Protein AF-A0A924V4E1-F1 (afdb_monomer_lite)

pLDDT: mean 75.74, std 15.15, range [37.22, 96.5]

Foldseek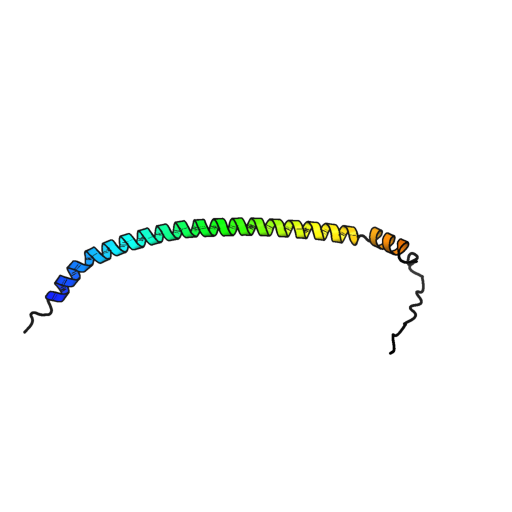 3Di:
DPPPPVVVVVVVVVCVVVVVVVVVVVVVVVVVVVVVVVVVVVVVVV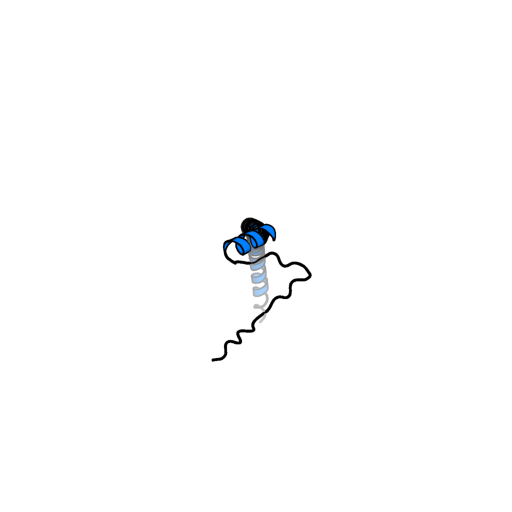VVVVVVVVVVVVVVVVVVVVCVCPPPVNVVVCCVVVPVDDDDDPPDDDPPPPPPPDD

Radius of gyration: 39.57 Å; chains: 1; bounding box: 80×48×100 Å

Sequence (103 aa):
MNSGRSKHSAQARHFKPFISVCFIIFTLFTLVFLKMEERRMSYAVLKLTREFKKVAELKKQKEIQLVKLSRPQFVENIAKGKLTLKRATDKQIIHLSTIVATK

Structure (mmCIF, N/CA/C/O backbone):
data_AF-A0A924V4E1-F1
#
_entry.id   AF-A0A924V4E1-F1
#
loop_
_atom_site.group_PDB
_atom_site.id
_atom_site.type_symbol
_atom_site.label_atom_id
_atom_site.label_alt_id
_atom_site.label_comp_id
_atom_site.label_asym_id
_atom_site.label_entity_id
_atom_site.label_seq_id
_atom_site.pdbx_PDB_ins_code
_atom_site.Cartn_x
_atom_site.Cartn_y
_atom_site.Cartn_z
_atom_site.occupancy
_atom_site.B_iso_or_equiv
_atom_site.auth_seq_id
_atom_site.auth_comp_id
_atom_site.auth_asym_id
_atom_site.auth_atom_id
_atom_site.pdbx_PDB_model_num
ATOM 1 N N . MET A 1 1 ? 51.241 -8.178 -46.356 1.00 47.31 1 MET A N 1
ATOM 2 C CA . MET A 1 1 ? 49.970 -8.580 -45.707 1.00 47.31 1 MET A CA 1
ATOM 3 C C . MET A 1 1 ? 49.581 -7.552 -44.647 1.00 47.31 1 MET A C 1
ATOM 5 O O . MET A 1 1 ? 50.207 -7.548 -43.604 1.00 47.31 1 MET A O 1
ATOM 9 N N . ASN A 1 2 ? 48.620 -6.649 -44.901 1.00 54.19 2 ASN A N 1
ATOM 10 C CA . ASN A 1 2 ? 48.041 -5.790 -43.841 1.00 54.19 2 ASN A CA 1
ATOM 11 C C . ASN A 1 2 ? 46.662 -5.175 -44.195 1.00 54.19 2 ASN A C 1
ATOM 13 O O . ASN A 1 2 ? 46.299 -4.108 -43.714 1.00 54.19 2 ASN A O 1
ATOM 17 N N . SER A 1 3 ? 45.855 -5.840 -45.034 1.00 55.28 3 SER A N 1
ATOM 18 C CA . SER A 1 3 ? 44.558 -5.299 -45.498 1.00 55.28 3 SER A CA 1
ATOM 19 C C . SER A 1 3 ? 43.380 -5.557 -44.527 1.00 55.28 3 SER A C 1
ATOM 21 O O . SER A 1 3 ? 42.323 -4.941 -44.639 1.00 55.28 3 SER A O 1
ATOM 23 N N . GLY A 1 4 ? 43.546 -6.431 -43.525 1.00 58.22 4 GLY A N 1
ATOM 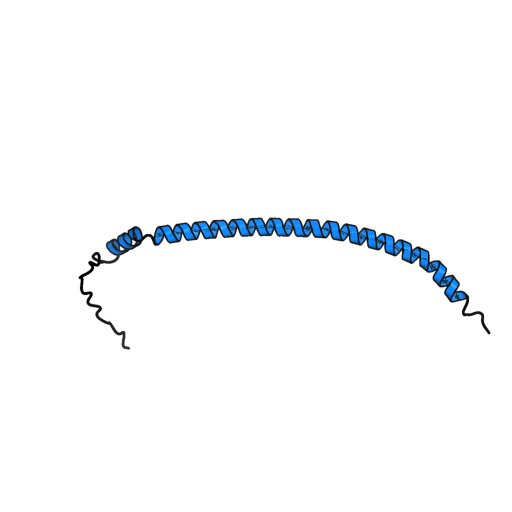24 C CA . GLY A 1 4 ? 42.451 -6.858 -42.638 1.00 58.22 4 GLY A CA 1
ATOM 25 C C . GLY A 1 4 ? 42.055 -5.872 -41.528 1.00 58.22 4 GLY A C 1
ATOM 26 O O . GLY A 1 4 ? 40.909 -5.880 -41.086 1.00 58.22 4 GLY A O 1
ATOM 27 N N . ARG A 1 5 ? 42.960 -4.987 -41.084 1.00 57.41 5 ARG A N 1
ATOM 28 C CA . ARG A 1 5 ? 42.734 -4.139 -39.891 1.00 57.41 5 ARG A CA 1
ATOM 29 C C . ARG A 1 5 ? 41.873 -2.896 -40.166 1.00 57.41 5 ARG A C 1
ATOM 31 O O . ARG A 1 5 ? 41.203 -2.400 -39.268 1.00 57.41 5 ARG A O 1
ATOM 38 N N . SER A 1 6 ? 41.843 -2.424 -41.414 1.00 53.38 6 SER A N 1
ATOM 39 C CA . SER A 1 6 ? 41.045 -1.262 -41.844 1.00 53.38 6 SER A CA 1
ATOM 40 C C . SER A 1 6 ? 39.545 -1.572 -41.975 1.00 53.38 6 SER A C 1
ATOM 42 O O . SER A 1 6 ? 38.714 -0.691 -41.751 1.00 53.38 6 SER A O 1
ATOM 44 N N . LYS A 1 7 ? 39.175 -2.823 -42.282 1.00 55.81 7 LYS A N 1
ATOM 45 C CA . LYS A 1 7 ? 37.768 -3.203 -42.496 1.00 55.81 7 LYS A CA 1
ATOM 46 C C . LYS A 1 7 ? 36.947 -3.144 -41.201 1.00 55.81 7 LYS A C 1
ATOM 48 O O . LYS A 1 7 ? 35.825 -2.645 -41.211 1.00 55.81 7 LYS A O 1
ATOM 53 N N . HIS A 1 8 ? 37.536 -3.530 -40.067 1.00 57.47 8 HIS A N 1
ATOM 54 C CA . HIS A 1 8 ? 36.865 -3.483 -38.760 1.00 57.47 8 HIS A CA 1
ATOM 55 C C . HIS A 1 8 ? 36.517 -2.057 -38.294 1.00 57.47 8 HIS A C 1
ATOM 57 O O . HIS A 1 8 ? 35.459 -1.849 -37.702 1.00 57.47 8 HIS A O 1
ATOM 63 N N . SER A 1 9 ? 37.361 -1.057 -38.579 1.00 58.62 9 SER A N 1
ATOM 64 C CA . SER A 1 9 ? 37.098 0.338 -38.186 1.00 58.62 9 SER A CA 1
ATOM 65 C C . SER A 1 9 ? 36.083 1.040 -39.099 1.00 58.62 9 SER A C 1
ATOM 67 O O . SER A 1 9 ? 35.391 1.964 -38.664 1.00 58.62 9 SER A O 1
ATOM 69 N N . ALA A 1 10 ? 35.952 0.599 -40.355 1.00 59.56 10 ALA A N 1
ATOM 70 C CA . ALA A 1 10 ? 34.868 1.015 -41.244 1.00 59.56 10 ALA A CA 1
ATOM 71 C C . ALA A 1 10 ? 33.521 0.414 -40.803 1.00 59.56 10 ALA A C 1
ATOM 73 O O . ALA A 1 10 ? 32.536 1.144 -40.694 1.00 59.56 10 ALA A O 1
ATOM 74 N N . GLN A 1 11 ? 33.500 -0.873 -40.434 1.00 61.59 11 GLN A N 1
ATOM 75 C CA . GLN A 1 11 ? 32.304 -1.547 -39.917 1.00 61.59 11 GLN A CA 1
ATOM 76 C C . GLN A 1 11 ? 31.817 -0.909 -38.603 1.00 61.59 11 GLN A C 1
ATOM 78 O O . GLN A 1 11 ? 30.637 -0.596 -38.463 1.00 61.59 11 GLN A O 1
ATOM 83 N N . ALA A 1 12 ? 32.727 -0.618 -37.665 1.00 61.72 12 ALA A N 1
ATOM 84 C CA . ALA A 1 12 ? 32.394 0.026 -36.391 1.00 61.72 12 ALA A CA 1
ATOM 85 C C . ALA A 1 12 ? 31.793 1.436 -36.555 1.00 61.72 12 ALA A C 1
ATOM 87 O O . ALA A 1 12 ? 30.978 1.859 -35.737 1.00 61.72 12 ALA A O 1
ATOM 88 N N . ARG A 1 13 ? 32.153 2.172 -37.619 1.00 65.56 13 ARG A N 1
ATOM 89 C CA . ARG A 1 13 ? 31.547 3.481 -37.924 1.00 65.56 13 ARG A CA 1
ATOM 90 C C . ARG A 1 13 ? 30.095 3.369 -38.393 1.00 65.56 13 ARG A C 1
ATOM 92 O O . ARG A 1 13 ? 29.316 4.261 -38.076 1.00 65.56 13 ARG A O 1
ATOM 99 N N . HIS A 1 14 ? 29.719 2.271 -39.050 1.00 70.12 14 HIS A N 1
ATOM 100 C CA . HIS A 1 14 ? 28.337 2.011 -39.469 1.00 70.12 14 HIS A CA 1
ATOM 101 C C . HIS A 1 14 ? 27.403 1.604 -38.315 1.00 70.12 14 HIS A C 1
ATOM 103 O O . HIS A 1 14 ? 26.209 1.877 -38.384 1.00 70.12 14 HIS A O 1
ATOM 109 N N . PHE A 1 15 ? 27.920 1.006 -37.234 1.00 76.31 15 PHE A N 1
ATOM 110 C CA . PHE A 1 15 ? 27.104 0.604 -36.075 1.00 76.31 15 PHE A CA 1
ATOM 111 C C . PHE A 1 15 ? 26.785 1.746 -35.099 1.00 76.31 15 PHE A C 1
ATOM 113 O O . PHE A 1 15 ? 25.784 1.683 -34.387 1.00 76.31 15 PHE A O 1
ATOM 120 N N . LYS A 1 16 ? 27.594 2.813 -35.075 1.00 78.75 16 LYS A N 1
ATOM 121 C CA . LYS A 1 16 ? 27.368 4.001 -34.229 1.00 78.75 16 LYS A CA 1
ATOM 122 C C . LYS A 1 16 ? 25.959 4.611 -34.359 1.00 78.75 16 LYS A C 1
ATOM 124 O O . LYS A 1 16 ? 25.334 4.825 -33.320 1.00 78.75 16 LYS A O 1
ATOM 129 N N . PRO A 1 17 ? 25.427 4.881 -35.568 1.00 84.62 17 PRO A N 1
ATOM 130 C CA . PRO A 1 17 ? 24.076 5.426 -35.700 1.00 84.62 17 PRO A CA 1
ATOM 131 C C . PRO A 1 17 ? 22.999 4.442 -35.232 1.00 84.62 17 PRO A C 1
ATOM 133 O O . PRO A 1 17 ? 22.033 4.862 -34.605 1.00 84.62 17 PRO A O 1
ATOM 136 N N . PHE A 1 18 ? 23.186 3.138 -35.456 1.00 87.50 18 PHE A N 1
ATOM 137 C CA . PHE A 1 18 ? 22.240 2.114 -35.007 1.00 87.50 18 PHE A CA 1
ATOM 138 C C . PHE A 1 18 ? 22.138 2.070 -33.478 1.00 87.50 18 PHE A C 1
ATOM 140 O O . PHE A 1 18 ? 21.045 2.114 -32.924 1.00 87.50 18 PHE A O 1
ATOM 147 N N . ILE A 1 19 ? 23.282 2.087 -32.789 1.00 89.12 19 ILE A N 1
ATOM 148 C CA . ILE A 1 19 ? 23.343 2.095 -31.320 1.00 89.12 19 ILE A CA 1
ATOM 149 C C . ILE A 1 19 ? 22.709 3.370 -30.747 1.00 89.12 19 ILE A C 1
ATOM 151 O O . ILE A 1 19 ? 21.985 3.292 -29.758 1.00 89.12 19 ILE A O 1
ATOM 155 N N . SER A 1 20 ? 22.924 4.524 -31.388 1.00 90.38 20 SER A N 1
ATOM 156 C CA . SER A 1 20 ? 22.294 5.791 -30.993 1.00 90.38 20 SER A CA 1
ATOM 157 C C . SER A 1 20 ? 20.764 5.713 -31.058 1.00 90.38 20 SER A C 1
ATOM 159 O O . SER A 1 20 ? 20.078 6.027 -30.087 1.00 90.38 20 SER A O 1
ATOM 161 N N . VAL A 1 21 ? 20.215 5.206 -32.167 1.00 92.31 21 VAL A N 1
ATOM 162 C CA . VAL A 1 21 ? 18.763 5.040 -32.336 1.00 92.31 21 VAL A CA 1
ATOM 163 C C . VAL A 1 21 ? 18.201 4.017 -31.348 1.00 92.31 21 VAL A C 1
ATOM 165 O O . VAL A 1 21 ? 17.173 4.275 -30.723 1.00 92.31 21 VAL A O 1
ATOM 168 N N . CYS A 1 22 ? 18.890 2.893 -31.134 1.00 93.94 22 CYS A N 1
ATOM 169 C CA . CYS A 1 22 ? 18.505 1.920 -30.112 1.00 93.94 22 CYS A CA 1
ATOM 170 C C . CYS A 1 22 ? 18.454 2.553 -28.718 1.00 93.94 22 CYS A C 1
ATOM 172 O O . CYS A 1 22 ? 17.507 2.299 -27.979 1.00 93.94 22 CYS A O 1
ATOM 174 N N . PHE A 1 23 ? 19.421 3.404 -28.368 1.00 94.50 23 PHE A N 1
ATOM 175 C CA . PHE A 1 23 ? 19.447 4.087 -27.076 1.00 94.50 23 PHE A CA 1
ATOM 176 C C . PHE A 1 23 ? 18.270 5.059 -26.913 1.00 94.50 23 PHE A C 1
ATOM 178 O O . PHE A 1 23 ? 17.641 5.108 -25.855 1.00 94.50 23 PHE A O 1
ATOM 185 N N . ILE A 1 24 ? 17.907 5.782 -27.974 1.00 94.44 24 ILE A N 1
ATOM 186 C CA . ILE A 1 24 ? 16.725 6.658 -27.984 1.00 94.44 24 ILE A CA 1
ATOM 187 C C . ILE A 1 24 ? 15.449 5.834 -27.767 1.00 94.44 24 ILE A C 1
ATOM 189 O O . ILE A 1 24 ? 14.639 6.153 -26.901 1.00 94.44 24 ILE A O 1
ATOM 193 N N . ILE A 1 25 ? 15.285 4.727 -28.491 1.00 95.31 25 ILE A N 1
ATOM 194 C CA . ILE A 1 25 ? 14.120 3.845 -28.335 1.00 95.31 25 ILE A CA 1
ATOM 195 C C . ILE A 1 25 ? 14.060 3.284 -26.911 1.00 95.31 25 ILE A C 1
ATOM 197 O O . ILE A 1 25 ? 13.007 3.313 -26.277 1.00 95.31 25 ILE A O 1
ATOM 201 N N . PHE A 1 26 ? 15.192 2.818 -26.380 1.00 96.50 26 PHE A N 1
ATOM 202 C CA . PHE A 1 26 ? 15.261 2.221 -25.050 1.00 96.50 26 PHE A CA 1
ATOM 203 C C . PHE A 1 26 ? 14.927 3.228 -23.948 1.00 96.50 26 PHE A C 1
ATOM 205 O O . PHE A 1 26 ? 14.189 2.909 -23.015 1.00 96.50 26 PHE A O 1
ATOM 212 N N . THR A 1 27 ? 15.427 4.458 -24.066 1.00 95.69 27 THR A N 1
ATOM 213 C CA . THR A 1 27 ? 15.135 5.528 -23.102 1.00 95.69 27 THR A CA 1
ATOM 214 C C . THR A 1 27 ? 13.665 5.939 -23.145 1.00 95.69 27 THR A C 1
ATOM 216 O O . THR A 1 27 ? 13.048 6.045 -22.085 1.00 95.69 27 THR A O 1
ATOM 219 N N . LEU A 1 28 ? 13.061 6.070 -24.333 1.00 94.25 28 LEU A N 1
ATOM 220 C CA . LEU A 1 28 ? 11.623 6.328 -24.463 1.00 94.25 28 LEU A CA 1
ATOM 221 C C . LEU A 1 28 ? 10.781 5.197 -23.860 1.00 94.25 28 LEU A C 1
ATOM 223 O O . LEU A 1 28 ? 9.861 5.467 -23.086 1.00 94.25 28 LEU A O 1
ATOM 227 N N . PHE A 1 29 ? 11.108 3.939 -24.166 1.00 95.31 29 PHE A N 1
ATOM 228 C CA . PHE A 1 29 ? 10.411 2.790 -23.587 1.00 95.31 29 PHE A CA 1
ATOM 229 C C . PHE A 1 29 ? 10.523 2.779 -22.066 1.00 95.31 29 PHE A C 1
ATOM 231 O O . PHE A 1 29 ? 9.510 2.651 -21.384 1.00 95.31 29 PHE A O 1
ATOM 238 N N . THR A 1 30 ? 11.726 2.972 -21.527 1.00 94.88 30 THR A N 1
ATOM 239 C CA . THR A 1 30 ? 11.960 2.986 -20.076 1.00 94.88 30 THR A CA 1
ATOM 240 C C . THR A 1 30 ? 11.137 4.076 -19.390 1.00 94.88 30 THR A C 1
ATOM 242 O O . THR A 1 30 ? 10.507 3.812 -18.369 1.00 94.88 30 THR A O 1
ATOM 245 N N . LEU A 1 31 ? 11.069 5.278 -19.973 1.00 95.31 31 LEU A N 1
ATOM 246 C CA . LEU A 1 31 ? 10.238 6.372 -19.460 1.00 95.31 31 LEU A CA 1
ATOM 247 C C . LEU A 1 31 ? 8.748 6.015 -19.433 1.00 95.31 31 LEU A C 1
ATOM 249 O O . LEU A 1 31 ? 8.063 6.272 -18.441 1.00 95.31 31 LEU A O 1
ATOM 253 N N . VAL A 1 32 ? 8.242 5.409 -20.509 1.00 95.12 32 VAL A N 1
ATOM 254 C CA . VAL A 1 32 ? 6.843 4.970 -20.589 1.00 95.12 32 VAL A CA 1
ATOM 255 C C . VAL A 1 32 ? 6.563 3.873 -19.565 1.00 95.12 32 VAL A C 1
ATOM 257 O O . VAL A 1 32 ? 5.570 3.959 -18.845 1.00 95.12 32 VAL A O 1
ATOM 260 N N . PHE A 1 33 ? 7.444 2.879 -19.444 1.00 93.56 33 PHE A N 1
ATOM 261 C CA . PHE A 1 33 ? 7.310 1.812 -18.455 1.00 93.56 33 PHE A CA 1
ATOM 262 C C . PHE A 1 33 ? 7.316 2.353 -17.027 1.00 93.56 33 PHE A C 1
ATOM 264 O O . PHE A 1 33 ? 6.448 1.976 -16.245 1.00 93.56 33 PHE A O 1
ATOM 271 N N . LEU A 1 34 ? 8.214 3.286 -16.701 1.00 92.88 34 LEU A N 1
ATOM 272 C CA . LEU A 1 34 ? 8.271 3.902 -15.376 1.00 92.88 34 LEU A CA 1
ATOM 273 C C . LEU A 1 34 ? 6.959 4.629 -15.037 1.00 92.88 34 LEU A C 1
ATOM 275 O O . LEU A 1 34 ? 6.391 4.421 -13.967 1.00 92.88 34 LEU A O 1
ATOM 279 N N . LYS A 1 35 ? 6.421 5.408 -15.985 1.00 91.75 35 LYS A N 1
ATOM 280 C CA . LYS A 1 35 ? 5.138 6.116 -15.830 1.00 91.75 35 LYS A CA 1
ATOM 281 C C . LYS A 1 35 ? 3.951 5.154 -15.673 1.00 91.75 35 LYS A C 1
ATOM 283 O O . LYS A 1 35 ? 3.011 5.430 -14.925 1.00 91.75 35 LYS A O 1
ATOM 288 N N . MET A 1 36 ? 3.964 4.035 -16.397 1.00 91.00 36 MET A N 1
ATOM 289 C CA . MET A 1 36 ? 2.914 3.014 -16.317 1.00 91.00 36 MET A CA 1
ATOM 290 C C . MET A 1 36 ? 2.980 2.226 -15.004 1.00 91.00 36 MET A C 1
ATOM 292 O O . MET A 1 36 ? 1.936 1.929 -14.418 1.00 91.00 36 MET A O 1
ATOM 296 N N . GLU A 1 37 ? 4.184 1.935 -14.516 1.00 87.25 37 GLU A N 1
ATOM 297 C CA . GLU A 1 37 ? 4.414 1.217 -13.262 1.00 87.25 37 GLU A CA 1
ATOM 298 C C . GLU A 1 37 ? 3.990 2.053 -12.049 1.00 87.25 37 GLU A C 1
ATOM 300 O O . GLU A 1 37 ? 3.275 1.554 -11.179 1.00 87.25 37 GLU A O 1
ATOM 305 N N . GLU A 1 38 ? 4.323 3.349 -12.035 1.00 85.00 38 GLU A N 1
ATOM 306 C CA . GLU A 1 38 ? 3.877 4.290 -10.999 1.00 85.00 38 GLU A CA 1
ATOM 307 C C . GLU A 1 38 ? 2.343 4.339 -10.914 1.00 85.00 38 GLU A C 1
ATOM 309 O O . GLU A 1 38 ? 1.755 4.260 -9.829 1.00 85.00 38 GLU A O 1
ATOM 314 N N . ARG A 1 39 ? 1.666 4.388 -12.070 1.00 84.31 39 ARG A N 1
ATOM 315 C CA . ARG A 1 39 ? 0.200 4.371 -12.135 1.00 84.31 39 ARG A CA 1
ATOM 316 C C . ARG A 1 39 ? -0.378 3.047 -11.619 1.00 84.31 39 ARG A C 1
ATOM 318 O O . ARG A 1 39 ? -1.352 3.069 -10.865 1.00 84.31 39 ARG A O 1
ATOM 325 N N . ARG A 1 40 ? 0.218 1.901 -11.969 1.00 87.62 40 ARG A N 1
ATOM 326 C CA . ARG A 1 40 ? -0.207 0.579 -11.471 1.00 87.62 40 ARG A CA 1
ATOM 327 C C . ARG A 1 40 ? -0.045 0.471 -9.953 1.00 87.62 40 ARG A C 1
ATOM 329 O O . ARG A 1 40 ? -0.981 0.059 -9.265 1.00 87.62 40 ARG A O 1
ATOM 336 N N . MET A 1 41 ? 1.113 0.874 -9.435 1.00 83.75 41 MET A N 1
ATOM 337 C CA . MET A 1 41 ? 1.423 0.851 -8.006 1.00 83.75 41 MET A CA 1
ATOM 338 C C . MET A 1 41 ? 0.488 1.771 -7.213 1.00 83.75 41 MET A C 1
ATOM 340 O O . MET A 1 41 ? -0.043 1.363 -6.181 1.00 83.75 41 MET A O 1
ATOM 344 N N . SER A 1 42 ? 0.190 2.962 -7.736 1.00 82.62 42 SER A N 1
ATOM 345 C CA . SER A 1 42 ? -0.739 3.912 -7.111 1.00 82.62 42 SER A CA 1
ATOM 346 C C . SER A 1 42 ? -2.136 3.317 -6.907 1.00 82.62 42 SER A C 1
ATOM 348 O O . SER A 1 42 ? -2.724 3.455 -5.831 1.00 82.62 42 SER A O 1
ATOM 350 N N . TYR A 1 43 ? -2.668 2.600 -7.904 1.00 84.38 43 TYR A N 1
ATOM 351 C CA . TYR A 1 43 ? -3.966 1.934 -7.765 1.00 84.38 43 TYR A CA 1
ATOM 352 C C . TYR A 1 43 ? -3.928 0.780 -6.760 1.00 84.38 43 TYR A C 1
ATOM 354 O O . TYR A 1 43 ? -4.882 0.608 -5.996 1.00 84.38 43 TYR A O 1
ATOM 362 N N . ALA A 1 44 ? -2.835 0.016 -6.723 1.00 84.38 44 ALA A N 1
ATOM 363 C CA . ALA A 1 44 ? -2.668 -1.075 -5.768 1.00 84.38 44 ALA A CA 1
ATOM 364 C C . ALA A 1 44 ? -2.627 -0.558 -4.322 1.00 84.38 44 ALA A C 1
ATOM 366 O O . ALA A 1 44 ? -3.342 -1.079 -3.466 1.00 84.38 44 ALA A O 1
ATOM 367 N N . VAL A 1 45 ? -1.870 0.513 -4.064 1.00 86.00 45 VAL A N 1
ATOM 368 C CA . VAL A 1 45 ? -1.793 1.150 -2.742 1.00 86.00 45 VAL A CA 1
ATOM 369 C C . VAL A 1 45 ? -3.152 1.713 -2.335 1.00 86.00 45 VAL A C 1
ATOM 371 O O . VAL A 1 45 ? -3.625 1.414 -1.244 1.00 86.00 45 VAL A O 1
ATOM 374 N N . LEU A 1 46 ? -3.841 2.443 -3.220 1.00 85.12 46 LEU A N 1
ATOM 375 C CA . LEU A 1 46 ? -5.181 2.966 -2.927 1.00 85.12 46 LEU A CA 1
ATOM 376 C C . LEU A 1 46 ? -6.185 1.860 -2.589 1.00 85.12 46 LEU A C 1
ATOM 378 O O . LEU A 1 46 ? -6.999 2.020 -1.674 1.00 85.12 46 LEU A O 1
ATOM 382 N N . LYS A 1 47 ? -6.141 0.735 -3.310 1.00 87.69 47 LYS A N 1
ATOM 383 C CA . LYS A 1 47 ? -6.978 -0.430 -3.010 1.00 87.69 47 LYS A CA 1
ATOM 384 C C . LYS A 1 47 ? -6.637 -1.001 -1.633 1.00 87.69 47 LYS A C 1
ATOM 386 O O . LYS A 1 47 ? -7.542 -1.173 -0.816 1.00 87.69 47 LYS A O 1
ATOM 391 N N . LEU A 1 48 ? -5.352 -1.207 -1.354 1.00 86.94 48 LEU A N 1
ATOM 392 C CA . LEU A 1 48 ? -4.873 -1.746 -0.084 1.00 86.94 48 LEU A CA 1
ATOM 393 C C . LEU A 1 48 ? -5.258 -0.847 1.100 1.00 86.94 48 LEU A C 1
ATOM 395 O O . LEU A 1 48 ? -5.757 -1.337 2.110 1.00 86.94 48 LEU A O 1
ATOM 399 N N . THR A 1 49 ? -5.121 0.474 0.969 1.00 87.50 49 THR A N 1
ATOM 400 C CA . THR A 1 49 ? -5.526 1.433 2.007 1.00 87.50 49 THR A CA 1
ATOM 401 C C . THR A 1 49 ? -7.028 1.372 2.281 1.00 87.50 49 THR A C 1
ATOM 403 O O . THR A 1 49 ? -7.451 1.425 3.438 1.00 87.50 49 THR A O 1
ATOM 406 N N . ARG A 1 50 ? -7.859 1.231 1.240 1.00 86.94 50 ARG A N 1
ATOM 407 C CA . ARG A 1 50 ? -9.317 1.092 1.399 1.00 86.94 50 ARG A CA 1
ATOM 408 C C . ARG A 1 50 ? -9.686 -0.199 2.122 1.00 86.94 50 ARG A C 1
ATOM 410 O O . ARG A 1 50 ? -10.547 -0.172 2.998 1.00 86.94 50 ARG A O 1
ATOM 417 N N . GLU A 1 51 ? -9.053 -1.311 1.768 1.00 89.88 51 GLU A N 1
ATOM 418 C CA . GLU A 1 51 ? -9.286 -2.602 2.423 1.00 89.88 51 GLU A CA 1
ATOM 419 C C . GLU A 1 51 ? -8.830 -2.577 3.885 1.00 89.88 51 GLU A C 1
ATOM 421 O O . GLU A 1 51 ? -9.599 -2.945 4.774 1.00 89.88 51 GLU A O 1
ATOM 426 N N . PHE A 1 52 ? -7.643 -2.033 4.158 1.00 89.94 52 PHE A N 1
ATOM 427 C CA . PHE A 1 52 ? -7.136 -1.874 5.517 1.00 89.94 52 PHE A CA 1
ATOM 428 C C . PHE A 1 52 ? -8.065 -1.015 6.382 1.00 89.94 52 PHE A C 1
ATOM 430 O O . PHE A 1 52 ? -8.381 -1.390 7.512 1.00 89.94 52 PHE A O 1
ATOM 437 N N . LYS A 1 53 ? -8.570 0.104 5.843 1.00 89.50 53 LYS A N 1
ATOM 438 C CA . LYS A 1 53 ? -9.511 0.973 6.560 1.00 89.50 53 LYS A CA 1
ATOM 439 C C . LYS A 1 53 ? -10.798 0.232 6.940 1.00 89.50 53 LYS A C 1
ATOM 441 O O . LYS A 1 53 ? -11.229 0.333 8.087 1.00 89.50 53 LYS A O 1
ATOM 446 N N . LYS A 1 54 ? -11.366 -0.562 6.025 1.00 91.00 54 LYS A N 1
ATOM 447 C CA . LYS A 1 54 ? -12.559 -1.385 6.304 1.00 91.00 54 LYS A CA 1
ATOM 448 C C . LYS A 1 54 ? -12.305 -2.388 7.429 1.00 91.00 54 LYS A C 1
ATOM 450 O O . LYS A 1 54 ? -13.107 -2.501 8.351 1.00 91.00 54 LYS A O 1
ATOM 455 N N . VAL A 1 55 ? -11.179 -3.100 7.382 1.00 91.06 55 VAL A N 1
ATOM 456 C CA . VAL A 1 55 ? -10.821 -4.082 8.420 1.00 91.06 55 VAL A CA 1
ATOM 457 C C . VAL A 1 55 ? -10.586 -3.400 9.771 1.00 91.06 55 VAL A C 1
ATOM 459 O O . VAL A 1 55 ? -11.040 -3.901 10.801 1.00 91.06 55 VAL A O 1
ATOM 462 N N . ALA A 1 56 ? -9.935 -2.235 9.784 1.00 91.62 56 ALA A N 1
ATOM 463 C CA . ALA A 1 56 ? -9.710 -1.457 10.998 1.00 91.62 56 ALA A CA 1
ATOM 464 C C . ALA A 1 56 ? -11.028 -0.983 11.638 1.00 91.62 56 ALA A C 1
ATOM 466 O O . ALA A 1 56 ? -11.181 -1.062 12.858 1.00 91.62 56 ALA A O 1
ATOM 467 N N . GLU A 1 57 ? -11.997 -0.539 10.834 1.00 90.19 57 GLU A N 1
ATOM 468 C CA . GLU A 1 57 ? -13.336 -0.172 11.313 1.00 90.19 57 GLU A CA 1
ATOM 469 C C . GLU A 1 57 ? -14.083 -1.378 11.897 1.00 90.19 57 GLU A C 1
ATOM 471 O O . GLU A 1 57 ? -14.620 -1.286 13.003 1.00 90.19 57 GLU A O 1
ATOM 476 N N . LEU A 1 58 ? -14.044 -2.535 11.227 1.00 91.94 58 LEU A N 1
ATOM 477 C CA . LEU A 1 58 ? -14.642 -3.772 11.742 1.00 91.94 58 LEU A CA 1
ATOM 478 C C . LEU A 1 58 ? -14.018 -4.207 13.072 1.00 91.94 58 LEU A C 1
ATOM 480 O O . LEU A 1 58 ? -14.732 -4.634 13.981 1.00 91.94 58 LEU A O 1
ATOM 484 N N . LYS A 1 59 ? -12.693 -4.080 13.216 1.00 90.75 59 LYS A N 1
ATOM 485 C CA . LYS A 1 59 ? -11.999 -4.383 14.473 1.00 90.75 59 LYS A CA 1
ATOM 486 C C . LYS A 1 59 ? -12.494 -3.479 15.603 1.00 90.75 59 LYS A C 1
ATOM 488 O O . LYS A 1 59 ? -12.864 -3.994 16.655 1.00 90.75 59 LYS A O 1
ATOM 493 N N . LYS A 1 60 ? -12.583 -2.164 15.366 1.00 89.44 60 LYS A N 1
ATOM 494 C CA . LYS A 1 60 ? -13.110 -1.202 16.350 1.00 89.44 60 LYS A CA 1
ATOM 495 C C . LYS A 1 60 ? -14.552 -1.517 16.747 1.00 89.44 60 LYS A C 1
ATOM 497 O O . LYS A 1 60 ? -14.889 -1.470 17.924 1.00 89.44 60 LYS A O 1
ATOM 502 N N . GLN A 1 61 ? -15.408 -1.874 15.789 1.00 90.38 61 GLN A N 1
ATOM 503 C CA . GLN A 1 61 ? -16.793 -2.255 16.083 1.00 90.38 61 GLN A CA 1
ATOM 504 C C . GLN A 1 61 ? -16.872 -3.508 16.963 1.00 90.38 61 GLN A C 1
ATOM 506 O O . GLN A 1 61 ? -17.621 -3.515 17.940 1.00 90.38 61 GLN A O 1
ATOM 511 N N . LYS A 1 62 ? -16.080 -4.544 16.657 1.00 88.06 62 LYS A N 1
ATOM 512 C CA . LYS A 1 62 ? -16.010 -5.771 17.467 1.00 88.06 62 LYS A CA 1
ATOM 513 C C . LYS A 1 62 ? -15.483 -5.503 18.872 1.00 88.06 62 LYS A C 1
ATOM 515 O O . LYS A 1 62 ? -16.018 -6.048 19.827 1.00 88.06 62 LYS A O 1
ATOM 520 N N . GLU A 1 63 ? -14.483 -4.641 19.007 1.00 84.25 63 GLU A N 1
ATOM 521 C CA . GLU A 1 63 ? -13.950 -4.231 20.306 1.00 84.25 63 GLU A CA 1
ATOM 522 C C . GLU A 1 63 ? -15.007 -3.497 21.139 1.00 84.25 63 GLU A C 1
ATOM 524 O O . GLU A 1 63 ? -15.238 -3.846 22.293 1.00 84.25 63 GLU A O 1
ATOM 529 N N . ILE A 1 64 ? -15.743 -2.559 20.536 1.00 84.00 64 ILE A N 1
ATOM 530 C CA . ILE A 1 64 ? -16.860 -1.872 21.200 1.00 84.00 64 ILE A CA 1
ATOM 531 C C . ILE A 1 64 ? -17.941 -2.872 21.635 1.00 84.00 64 ILE A C 1
ATOM 533 O O . ILE A 1 64 ? -18.489 -2.742 22.729 1.00 84.00 64 ILE A O 1
ATOM 537 N N . GLN A 1 65 ? -18.274 -3.860 20.800 1.00 82.19 65 GLN A N 1
ATOM 538 C CA . GLN A 1 65 ? -19.239 -4.906 21.153 1.00 82.19 65 GLN A CA 1
ATOM 539 C C . GLN A 1 65 ? -18.732 -5.785 22.296 1.00 82.19 65 GLN A C 1
ATOM 541 O O . GLN A 1 65 ? -19.482 -6.043 23.234 1.00 82.19 65 GLN A O 1
ATOM 546 N N . LEU A 1 66 ? -17.463 -6.189 22.255 1.00 82.00 66 LEU A N 1
ATOM 547 C CA . LEU A 1 66 ? -16.837 -6.971 23.312 1.00 82.00 66 LEU A CA 1
ATOM 548 C C . LEU A 1 66 ? -16.866 -6.209 24.635 1.00 82.00 66 LEU A C 1
ATOM 550 O O . LEU A 1 66 ? -17.345 -6.754 25.619 1.00 82.00 66 LEU A O 1
ATOM 554 N N . VAL A 1 67 ? -16.476 -4.932 24.636 1.00 79.69 67 VAL A N 1
ATOM 555 C CA . VAL A 1 67 ? -16.537 -4.073 25.826 1.00 79.69 67 VAL A CA 1
ATOM 556 C C . VAL A 1 67 ? -17.968 -3.918 26.331 1.00 79.69 67 VAL A C 1
ATOM 558 O O . VAL A 1 67 ? -18.185 -3.942 27.537 1.00 79.69 67 VAL A O 1
ATOM 561 N N . LYS A 1 68 ? -18.963 -3.771 25.443 1.00 77.56 68 LYS A N 1
ATOM 562 C CA . LYS A 1 68 ? -20.387 -3.706 25.824 1.00 77.56 68 LYS A CA 1
ATOM 563 C C . LYS A 1 68 ? -20.861 -4.993 26.506 1.00 77.56 68 LYS A C 1
ATOM 565 O O . LYS A 1 68 ? -21.605 -4.901 27.479 1.00 77.56 68 LYS A O 1
ATOM 570 N N . LEU A 1 69 ? -20.426 -6.155 26.019 1.00 75.38 69 LEU A N 1
ATOM 571 C CA . LEU A 1 69 ? -20.752 -7.466 26.587 1.00 75.38 69 LEU A CA 1
ATOM 572 C C . LEU A 1 69 ? -19.968 -7.753 27.874 1.00 75.38 69 LEU A C 1
ATOM 574 O O . LEU A 1 69 ? -20.509 -8.315 28.815 1.00 75.38 69 LEU A O 1
ATOM 578 N N . SER A 1 70 ? -18.710 -7.334 27.957 1.00 74.31 70 SER A N 1
ATOM 579 C CA . SER A 1 70 ? -17.864 -7.529 29.135 1.00 74.31 70 SER A CA 1
ATOM 580 C C . SER A 1 70 ? -18.095 -6.475 30.217 1.00 74.31 70 SER A C 1
ATOM 582 O O . SER A 1 70 ? -17.361 -6.449 31.205 1.00 74.31 70 SER A O 1
ATOM 584 N N . ARG A 1 71 ? -19.084 -5.579 30.054 1.00 76.62 71 ARG A N 1
ATOM 585 C CA . ARG A 1 71 ? -19.446 -4.617 31.101 1.00 76.62 71 ARG A CA 1
ATOM 586 C C . ARG A 1 71 ? -19.778 -5.387 32.380 1.00 76.62 71 ARG A C 1
ATOM 588 O O . ARG A 1 71 ? -20.640 -6.265 32.323 1.00 76.62 71 ARG A O 1
ATOM 595 N N . PRO A 1 72 ? -19.188 -5.026 33.533 1.00 69.56 72 PRO A N 1
ATOM 596 C CA . PRO A 1 72 ? -19.447 -5.707 34.797 1.00 69.56 72 PRO A CA 1
ATOM 597 C C . PRO A 1 72 ? -20.939 -5.804 35.129 1.00 69.56 72 PRO A C 1
ATOM 599 O O . PRO A 1 72 ? -21.386 -6.867 35.537 1.00 69.56 72 PRO A O 1
ATOM 602 N N . GLN A 1 73 ? -21.740 -4.764 34.844 1.00 68.44 73 GLN A N 1
ATOM 603 C CA . GLN A 1 73 ? -23.201 -4.830 34.995 1.00 68.44 73 GLN A CA 1
ATOM 604 C C . GLN A 1 73 ? -23.865 -5.919 34.138 1.00 68.44 73 GLN A C 1
ATOM 606 O O . GLN A 1 73 ? -24.811 -6.557 34.589 1.00 68.44 73 GLN A O 1
ATOM 611 N N . PHE A 1 74 ? -23.417 -6.131 32.898 1.00 69.25 74 PHE A N 1
ATOM 612 C CA . PHE A 1 74 ? -24.017 -7.133 32.013 1.00 69.25 74 PHE A CA 1
ATOM 613 C C . PHE A 1 74 ? -23.606 -8.548 32.419 1.00 69.25 74 PHE A C 1
ATOM 615 O O . PHE A 1 74 ? -24.454 -9.437 32.485 1.00 69.25 74 PHE A O 1
ATOM 622 N N . VAL A 1 75 ? -22.334 -8.732 32.782 1.00 68.75 75 VAL A N 1
ATOM 623 C CA . VAL A 1 75 ? -21.831 -9.988 33.353 1.00 68.75 75 VAL A CA 1
ATOM 624 C C . VAL A 1 75 ? -22.551 -10.307 34.662 1.00 68.75 75 VAL A C 1
ATOM 626 O O . VAL A 1 75 ? -22.972 -11.441 34.852 1.00 68.75 75 VAL A O 1
ATOM 629 N N . GLU A 1 76 ? -22.778 -9.317 35.530 1.00 66.62 76 GLU A N 1
ATOM 630 C CA . GLU A 1 76 ? -23.523 -9.482 36.783 1.00 66.62 76 GLU A CA 1
ATOM 631 C C . GLU A 1 76 ? -24.989 -9.862 36.525 1.00 66.62 76 GLU A C 1
ATOM 633 O O . GLU A 1 76 ? -25.532 -10.711 37.226 1.00 66.62 76 GLU A O 1
ATOM 638 N N . ASN A 1 77 ? -25.630 -9.293 35.500 1.00 71.00 77 ASN A N 1
ATOM 639 C CA . ASN A 1 77 ? -27.010 -9.624 35.138 1.00 71.00 77 ASN A CA 1
ATOM 640 C C . ASN A 1 77 ? -27.139 -11.028 34.527 1.00 71.00 77 ASN A C 1
ATOM 642 O O . ASN A 1 77 ? -28.065 -11.760 34.876 1.00 71.00 77 ASN A O 1
ATOM 646 N N . ILE A 1 78 ? -26.208 -11.431 33.655 1.00 72.50 78 ILE A N 1
ATOM 647 C CA . ILE A 1 78 ? -26.158 -12.803 33.126 1.00 72.50 78 ILE A CA 1
ATOM 648 C C . ILE A 1 78 ? -25.854 -13.789 34.246 1.00 72.50 78 ILE A C 1
ATOM 650 O O . ILE A 1 78 ? -26.523 -14.818 34.335 1.00 72.50 78 ILE A O 1
ATOM 654 N N . ALA A 1 79 ? -24.885 -13.467 35.107 1.00 68.31 79 ALA A N 1
ATOM 655 C CA . ALA A 1 79 ? -24.569 -14.261 36.277 1.00 68.31 79 ALA A CA 1
ATOM 656 C C . ALA A 1 79 ? -25.826 -14.426 37.122 1.00 68.31 79 ALA A C 1
ATOM 658 O O . ALA A 1 79 ? -26.250 -15.552 37.255 1.00 68.31 79 ALA A O 1
ATOM 659 N N . LYS A 1 80 ? -26.512 -13.359 37.550 1.00 70.31 80 LYS A N 1
ATOM 660 C CA . LYS A 1 80 ? -27.763 -13.445 38.333 1.00 70.31 80 LYS A CA 1
ATOM 661 C C . LYS A 1 80 ? -28.885 -14.245 37.658 1.00 70.31 80 LYS A C 1
ATOM 663 O O . LYS A 1 80 ? -29.681 -14.861 38.358 1.00 70.31 80 LYS A O 1
ATOM 668 N N . GLY A 1 81 ? -28.992 -14.196 36.327 1.00 70.81 81 GLY A N 1
ATOM 669 C CA . GLY A 1 81 ? -30.073 -14.848 35.579 1.00 70.81 81 GLY A CA 1
ATOM 670 C C . GLY A 1 81 ? -29.826 -16.320 35.228 1.00 70.81 81 GLY A C 1
ATOM 671 O O . GLY A 1 81 ? -30.779 -17.088 35.125 1.00 70.81 81 GLY A O 1
ATOM 672 N N . LYS A 1 82 ? -28.568 -16.725 35.015 1.00 69.75 82 LYS A N 1
ATOM 673 C CA . LYS A 1 82 ? -28.183 -18.097 34.618 1.00 69.75 82 LYS A CA 1
ATOM 674 C C . LYS A 1 82 ? -27.464 -18.868 35.726 1.00 69.75 82 LYS A C 1
ATOM 676 O O . LYS A 1 82 ? -27.426 -20.092 35.680 1.00 69.75 82 LYS A O 1
ATOM 681 N N . LEU A 1 83 ? -26.890 -18.165 36.694 1.00 63.94 83 LEU A N 1
ATOM 682 C CA . LEU A 1 83 ? -26.159 -18.701 37.832 1.00 63.94 83 LEU A CA 1
ATOM 683 C C . LEU A 1 83 ? -26.816 -18.146 39.107 1.00 63.94 83 LEU A C 1
ATOM 685 O O . LEU A 1 83 ? -27.094 -16.960 39.238 1.00 63.94 83 LEU A O 1
ATOM 689 N N . THR A 1 84 ? -27.073 -18.973 40.108 1.00 64.12 84 THR A N 1
ATOM 690 C CA . THR A 1 84 ? -27.592 -18.508 41.409 1.00 64.12 84 THR A CA 1
ATOM 691 C C . THR A 1 84 ? -26.491 -17.832 42.239 1.00 64.12 84 THR A C 1
ATOM 693 O O . THR A 1 84 ? -26.244 -18.187 43.388 1.00 64.12 84 THR A O 1
ATOM 696 N N . LEU A 1 85 ? -25.767 -16.877 41.649 1.00 57.78 85 LEU A N 1
ATOM 697 C CA . LEU A 1 85 ? -24.656 -16.173 42.280 1.00 57.78 85 LEU A CA 1
ATOM 698 C C . LEU A 1 85 ? -25.180 -14.953 43.046 1.00 57.78 85 LEU A C 1
ATOM 700 O O . LEU A 1 85 ? -25.592 -13.948 42.463 1.00 57.78 85 LEU A O 1
ATOM 704 N N . LYS A 1 86 ? -25.145 -15.037 44.383 1.00 60.88 86 LYS A N 1
ATOM 705 C CA . LYS A 1 86 ? -25.270 -13.867 45.263 1.00 60.88 86 LYS A CA 1
ATOM 706 C C . LYS A 1 86 ? -24.021 -12.985 45.139 1.00 60.88 86 LYS A C 1
ATOM 708 O O . LYS A 1 86 ? -22.918 -13.484 44.942 1.00 60.88 86 LYS A O 1
ATOM 713 N N . ARG A 1 87 ? -24.207 -11.666 45.268 1.00 58.06 87 ARG A N 1
ATOM 714 C CA . ARG A 1 87 ? -23.135 -10.658 45.236 1.00 58.06 87 ARG A CA 1
ATOM 715 C C . ARG A 1 87 ? -22.101 -10.983 46.322 1.00 58.06 87 ARG A C 1
ATOM 717 O O . ARG A 1 87 ? -22.470 -11.008 47.492 1.00 58.06 87 ARG A O 1
ATOM 724 N N . ALA A 1 88 ? -20.853 -11.241 45.931 1.00 60.38 88 ALA A N 1
ATOM 725 C CA . ALA A 1 88 ? -19.773 -11.525 46.871 1.00 60.38 88 ALA A C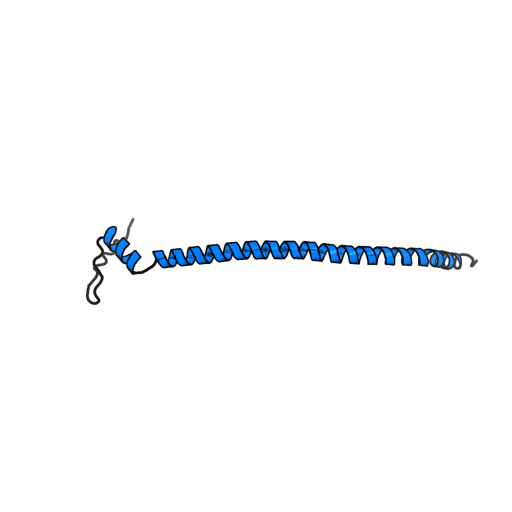A 1
ATOM 726 C C . ALA A 1 88 ? -19.485 -10.267 47.703 1.00 60.38 88 ALA A C 1
ATOM 728 O O . ALA A 1 88 ? -19.080 -9.234 47.170 1.00 60.38 88 ALA A O 1
ATOM 729 N N . THR A 1 89 ? -19.773 -10.336 48.998 1.00 59.56 89 THR A N 1
ATOM 730 C CA . THR A 1 89 ? -19.417 -9.317 49.988 1.00 59.56 89 THR A CA 1
ATOM 731 C C . THR A 1 89 ? -18.020 -9.602 50.538 1.00 59.56 89 THR A C 1
ATOM 733 O O . THR A 1 89 ? -17.657 -10.762 50.714 1.00 59.56 89 THR A O 1
ATOM 736 N N . ASP A 1 90 ? -17.257 -8.552 50.868 1.00 58.16 90 ASP A N 1
ATOM 737 C CA . ASP A 1 90 ? -15.843 -8.597 51.313 1.00 58.16 90 ASP A CA 1
ATOM 738 C C . ASP A 1 90 ? -15.535 -9.525 52.511 1.00 58.16 90 ASP A C 1
ATOM 740 O O . ASP A 1 90 ? -14.377 -9.732 52.857 1.00 58.16 90 ASP A O 1
ATOM 744 N N . LYS A 1 91 ? -16.552 -10.095 53.169 1.00 61.25 91 LYS A N 1
ATOM 745 C CA . LYS A 1 91 ? -16.412 -11.002 54.321 1.00 61.25 91 LYS A CA 1
ATOM 746 C C . LYS A 1 91 ? -17.091 -12.362 54.121 1.00 61.25 91 LYS A C 1
ATOM 748 O O . LYS A 1 91 ? -17.336 -13.071 55.095 1.00 61.25 91 LYS A O 1
ATOM 753 N N . GLN A 1 92 ? -17.444 -12.727 52.890 1.00 61.31 92 GLN A N 1
ATOM 754 C CA . GLN A 1 92 ? -18.129 -13.988 52.615 1.00 61.31 92 GLN A CA 1
ATOM 755 C C . GLN A 1 92 ? -17.123 -15.115 52.340 1.00 61.31 92 GLN A C 1
ATOM 757 O O . GLN A 1 92 ? -16.373 -15.072 51.368 1.00 61.31 92 GLN A O 1
ATOM 762 N N . ILE A 1 93 ? -17.124 -16.144 53.192 1.00 61.03 93 ILE A N 1
ATOM 763 C CA . ILE A 1 93 ? -16.280 -17.336 53.036 1.00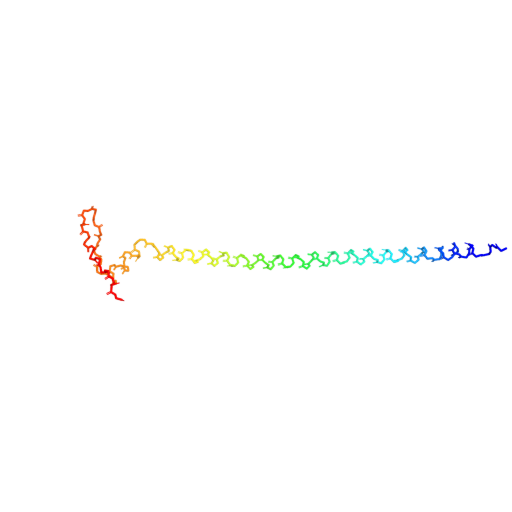 61.03 93 ILE A CA 1
ATOM 764 C C . ILE A 1 93 ? -16.904 -18.230 51.957 1.00 61.03 93 ILE A C 1
ATOM 766 O O . ILE A 1 93 ? -18.008 -18.750 52.127 1.00 61.03 93 ILE A O 1
ATOM 770 N N . ILE A 1 94 ? -16.213 -18.385 50.826 1.00 67.06 94 ILE A N 1
ATOM 771 C CA . ILE A 1 94 ? -16.643 -19.253 49.726 1.00 67.06 94 ILE A CA 1
ATOM 772 C C . ILE A 1 94 ? -16.085 -20.654 49.982 1.00 67.06 94 ILE A C 1
ATOM 774 O O . ILE A 1 94 ? -14.876 -20.872 49.917 1.00 67.06 94 ILE A O 1
ATOM 778 N N . HIS A 1 95 ? -16.968 -21.616 50.243 1.00 60.06 95 HIS A N 1
ATOM 779 C CA . HIS A 1 95 ? -16.603 -23.029 50.282 1.00 60.06 95 HIS A CA 1
A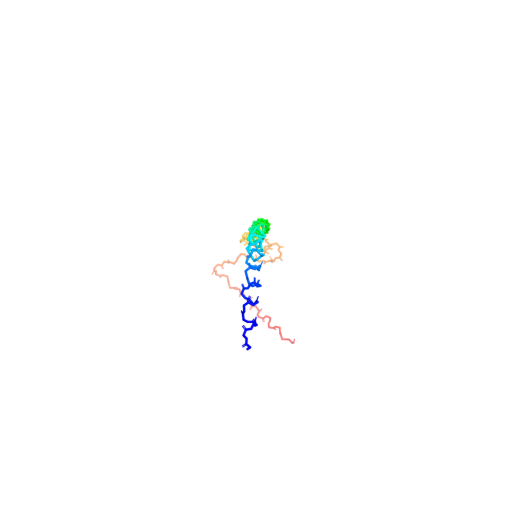TOM 780 C C . HIS A 1 95 ? -16.400 -23.534 48.851 1.00 60.06 95 HIS A C 1
ATOM 782 O O . HIS A 1 95 ? -17.341 -23.959 48.183 1.00 60.06 95 HIS A O 1
ATOM 788 N N . LEU A 1 96 ? -15.163 -23.467 48.363 1.00 67.94 96 LEU A N 1
ATOM 789 C CA . LEU A 1 96 ? -14.767 -24.167 47.148 1.00 67.94 96 LEU A CA 1
ATOM 790 C C . LEU A 1 96 ? -14.605 -25.646 47.509 1.00 67.94 96 LEU A C 1
ATOM 792 O O . LEU A 1 96 ? -13.546 -26.056 47.979 1.00 67.94 96 LEU A O 1
ATOM 796 N N . SER A 1 97 ? -15.657 -26.454 47.335 1.00 57.59 97 SER A N 1
ATOM 797 C CA . SER A 1 97 ? -15.463 -27.903 47.341 1.00 57.59 97 SER A CA 1
ATOM 798 C C . SER A 1 97 ? -14.658 -28.239 46.094 1.00 57.59 97 SER A C 1
ATOM 800 O O . SER A 1 97 ? -15.164 -28.156 44.971 1.00 57.59 97 SER A O 1
ATOM 802 N N . THR A 1 98 ? -13.387 -28.562 46.281 1.00 51.06 98 THR A N 1
ATOM 803 C CA . THR A 1 98 ? -12.530 -29.111 45.242 1.00 51.06 98 THR A CA 1
ATOM 804 C C . THR A 1 98 ? -13.105 -30.457 44.820 1.00 51.06 98 THR A C 1
ATOM 806 O O . THR A 1 98 ? -12.787 -31.497 45.390 1.00 51.06 98 THR A O 1
ATOM 809 N N . ILE A 1 99 ? -13.973 -30.452 43.808 1.00 58.09 99 ILE A N 1
ATOM 810 C CA . ILE A 1 99 ? -14.283 -31.669 43.065 1.00 58.09 99 ILE A CA 1
ATOM 811 C C . ILE A 1 99 ? -13.054 -31.921 42.193 1.00 58.09 99 ILE A C 1
ATOM 813 O O . ILE A 1 99 ? -12.974 -31.498 41.042 1.00 58.09 99 ILE A O 1
ATOM 817 N N . VAL A 1 100 ? -12.038 -32.532 42.802 1.00 50.00 100 VAL A N 1
ATOM 818 C CA . VAL A 1 100 ? -10.947 -33.172 42.078 1.00 50.00 100 VAL A CA 1
ATOM 819 C C . VAL A 1 100 ? -11.603 -34.274 41.258 1.00 50.00 100 VAL A C 1
ATOM 821 O O . VAL A 1 100 ? -12.102 -35.254 41.806 1.00 50.00 100 VAL A O 1
ATOM 824 N N . ALA A 1 101 ? -11.673 -34.071 39.945 1.00 50.19 101 ALA A N 1
ATOM 825 C CA . ALA A 1 101 ? -12.078 -35.103 39.010 1.00 50.19 101 ALA A CA 1
ATOM 826 C C . ALA A 1 101 ? -10.973 -36.167 38.968 1.00 50.19 101 ALA A C 1
ATOM 828 O O . ALA A 1 101 ? -10.009 -36.056 38.216 1.00 50.19 101 ALA A O 1
ATOM 829 N N . THR A 1 102 ? -11.094 -37.177 39.824 1.00 40.81 102 THR A N 1
ATOM 830 C CA . THR A 1 102 ? -10.341 -38.426 39.744 1.00 40.81 102 THR A CA 1
ATOM 831 C C . THR A 1 102 ? -11.220 -39.485 39.092 1.00 40.81 102 THR A C 1
ATOM 833 O O . THR A 1 102 ? -12.043 -40.099 39.768 1.00 40.81 102 THR A O 1
ATOM 836 N N . LYS A 1 103 ? -11.028 -39.711 37.788 1.00 37.22 103 LYS A N 1
ATOM 837 C CA . LYS A 1 103 ? -10.726 -41.038 37.233 1.00 37.22 103 LYS A CA 1
ATOM 838 C C . LYS A 1 103 ? -10.278 -40.939 35.780 1.00 37.22 103 LYS A C 1
ATOM 840 O O . LYS A 1 103 ? -10.935 -40.193 35.024 1.00 37.22 103 LYS A O 1
#

Secondary structure (DSSP, 8-state):
---HHHHHHHHHHHHHHHHHHHHHHHHHHHHHHHHHHHHHHHHHHHHHHHHHHHHHHHHHHHHHHHHHHS-HHHHHHHHHHHS------TT------------